Protein AF-A0A924YFQ2-F1 (afdb_monomer_lite)

Structure (mmCIF, N/CA/C/O backbone):
data_AF-A0A924YFQ2-F1
#
_entry.id   AF-A0A924YFQ2-F1
#
loop_
_atom_site.group_PDB
_atom_site.id
_atom_site.type_symbol
_atom_site.label_atom_id
_atom_site.label_alt_id
_atom_site.label_comp_id
_atom_site.label_asym_id
_atom_site.label_entity_id
_atom_site.label_seq_id
_atom_site.pdbx_PDB_ins_code
_atom_site.Cartn_x
_atom_site.Cartn_y
_atom_site.Cartn_z
_atom_site.occupancy
_atom_site.B_iso_or_equiv
_atom_site.auth_seq_id
_atom_site.auth_comp_id
_atom_site.auth_asym_id
_atom_site.auth_atom_id
_atom_site.pdbx_PDB_model_num
ATOM 1 N N . MET A 1 1 ? -7.529 -10.232 -2.722 1.00 77.75 1 MET A N 1
ATOM 2 C CA . MET A 1 1 ? -6.867 -8.918 -2.543 1.00 77.75 1 MET A CA 1
ATOM 3 C C . MET A 1 1 ? -5.359 -9.037 -2.703 1.00 77.75 1 MET A C 1
ATOM 5 O O . MET A 1 1 ? -4.771 -8.201 -3.375 1.00 77.75 1 MET A O 1
ATOM 9 N N . HIS A 1 2 ? -4.767 -10.127 -2.193 1.00 85.25 2 HIS A N 1
ATOM 10 C CA . HIS A 1 2 ? -3.358 -10.496 -2.379 1.00 85.25 2 HIS A CA 1
ATOM 11 C C . HIS A 1 2 ? -2.828 -10.272 -3.808 1.00 85.25 2 HIS A C 1
ATOM 13 O O . HIS A 1 2 ? -1.961 -9.425 -3.994 1.00 85.25 2 HIS A O 1
ATOM 19 N N . GLU A 1 3 ? -3.391 -10.956 -4.812 1.00 87.12 3 GLU A N 1
ATOM 20 C CA . GLU A 1 3 ? -2.897 -10.903 -6.203 1.00 87.12 3 GLU A CA 1
ATOM 21 C C . GLU A 1 3 ? -2.908 -9.494 -6.807 1.00 87.12 3 GLU A C 1
ATOM 23 O O . GLU A 1 3 ? -1.973 -9.098 -7.499 1.00 87.12 3 GLU A O 1
ATOM 28 N N . LEU A 1 4 ? -3.937 -8.696 -6.509 1.00 89.38 4 LEU A N 1
ATOM 29 C CA . LEU A 1 4 ? -4.034 -7.320 -6.996 1.00 89.38 4 LEU A CA 1
ATOM 30 C C . LEU A 1 4 ? -2.928 -6.442 -6.406 1.00 89.38 4 LEU A C 1
ATOM 32 O O . LEU A 1 4 ? -2.260 -5.704 -7.129 1.00 89.38 4 LEU A O 1
ATOM 36 N N . ILE A 1 5 ? -2.703 -6.542 -5.095 1.00 91.75 5 ILE A N 1
ATOM 37 C CA . ILE A 1 5 ? -1.665 -5.754 -4.431 1.00 91.75 5 ILE A CA 1
ATOM 38 C C . ILE A 1 5 ? -0.266 -6.245 -4.821 1.00 91.75 5 ILE A C 1
ATOM 40 O O . ILE A 1 5 ? 0.597 -5.418 -5.112 1.00 91.75 5 ILE A O 1
ATOM 44 N N . SER A 1 6 ? -0.049 -7.559 -4.933 1.00 90.75 6 SER A N 1
ATOM 45 C CA . SER A 1 6 ? 1.186 -8.139 -5.490 1.00 90.75 6 SER A CA 1
ATOM 46 C C . SER A 1 6 ? 1.448 -7.628 -6.914 1.00 90.75 6 SER A C 1
ATOM 48 O O . SER A 1 6 ? 2.559 -7.189 -7.211 1.00 90.75 6 SER A O 1
ATOM 50 N N . THR A 1 7 ? 0.416 -7.535 -7.759 1.00 93.19 7 THR A N 1
ATOM 51 C CA . THR A 1 7 ? 0.525 -6.955 -9.108 1.00 93.19 7 THR A CA 1
ATOM 52 C C . THR A 1 7 ? 0.976 -5.494 -9.072 1.00 93.19 7 THR A C 1
ATOM 54 O O . THR A 1 7 ? 1.842 -5.102 -9.849 1.00 93.19 7 THR A O 1
ATOM 57 N N . ILE A 1 8 ? 0.444 -4.669 -8.164 1.00 93.38 8 ILE A N 1
ATOM 58 C CA . ILE A 1 8 ? 0.886 -3.271 -8.016 1.00 93.38 8 ILE A CA 1
ATOM 59 C C . ILE A 1 8 ? 2.343 -3.211 -7.526 1.00 93.38 8 ILE A C 1
ATOM 61 O O . ILE A 1 8 ? 3.148 -2.430 -8.043 1.00 93.38 8 ILE A O 1
ATOM 65 N N . LEU A 1 9 ? 2.712 -4.048 -6.553 1.00 94.81 9 LEU A N 1
ATOM 66 C CA . LEU A 1 9 ? 4.062 -4.083 -5.990 1.00 94.81 9 LEU A CA 1
ATOM 67 C C . LEU A 1 9 ? 5.110 -4.562 -7.002 1.00 94.81 9 LEU A C 1
ATOM 69 O O . LEU A 1 9 ? 6.207 -3.997 -7.025 1.00 94.81 9 LEU A O 1
ATOM 73 N N . SER A 1 10 ? 4.776 -5.522 -7.868 1.00 94.19 10 SER A N 1
ATOM 74 C CA . SER A 1 10 ? 5.687 -6.111 -8.859 1.00 94.19 10 SER A CA 1
ATOM 75 C C . SER A 1 10 ? 5.994 -5.183 -10.038 1.00 94.19 10 SER A C 1
ATOM 77 O O . SER A 1 10 ? 7.011 -5.356 -10.717 1.00 94.19 10 SER A O 1
ATOM 79 N N . GLN A 1 11 ? 5.200 -4.124 -10.249 1.00 94.06 11 GLN A N 1
ATOM 80 C CA . GLN A 1 11 ? 5.475 -3.126 -11.286 1.00 94.06 11 GLN A CA 1
ATOM 81 C C . GLN A 1 11 ? 6.898 -2.575 -11.140 1.00 94.06 11 GLN A C 1
ATOM 83 O O . GLN A 1 11 ? 7.261 -1.972 -10.120 1.00 94.06 11 GLN A O 1
ATOM 88 N N . ARG A 1 12 ? 7.722 -2.808 -12.170 1.00 94.56 12 ARG A N 1
ATOM 89 C CA . ARG A 1 12 ? 9.144 -2.426 -12.224 1.00 94.56 12 ARG A CA 1
ATOM 90 C C . ARG A 1 12 ? 9.957 -2.883 -11.004 1.00 94.56 12 ARG A C 1
ATOM 92 O O . ARG A 1 12 ? 10.929 -2.225 -10.655 1.00 94.56 12 ARG A O 1
ATOM 99 N N . THR A 1 13 ? 9.573 -3.970 -10.340 1.00 94.25 13 THR A N 1
ATOM 100 C CA . THR A 1 13 ? 10.208 -4.472 -9.112 1.00 94.25 13 THR A CA 1
ATOM 101 C C . THR A 1 13 ? 10.520 -5.954 -9.286 1.00 94.25 13 THR A C 1
ATOM 103 O O . THR A 1 13 ? 9.716 -6.699 -9.829 1.00 94.25 13 THR A O 1
ATOM 106 N N . ASN A 1 14 ? 11.703 -6.402 -8.858 1.00 96.25 14 ASN A N 1
ATOM 107 C CA . ASN A 1 14 ? 12.034 -7.827 -8.924 1.00 96.25 14 ASN A CA 1
ATOM 108 C C . ASN A 1 14 ? 11.277 -8.625 -7.847 1.00 96.25 14 ASN A C 1
ATOM 110 O O . ASN A 1 14 ? 10.926 -8.088 -6.797 1.00 96.25 14 ASN A O 1
ATOM 114 N N . HIS A 1 15 ? 11.108 -9.926 -8.076 1.00 94.81 15 HIS A N 1
ATOM 115 C CA . HIS A 1 15 ? 10.308 -10.792 -7.207 1.00 94.81 15 HIS A CA 1
ATOM 116 C C . HIS A 1 15 ? 10.780 -10.825 -5.740 1.00 94.81 15 HIS A C 1
ATOM 118 O O . HIS A 1 15 ? 9.967 -10.844 -4.816 1.00 94.81 15 HIS A O 1
ATOM 124 N N . ARG A 1 16 ? 12.099 -10.775 -5.495 1.00 97.19 16 ARG A N 1
ATOM 125 C CA . ARG A 1 16 ? 12.654 -10.759 -4.129 1.00 97.19 16 ARG A CA 1
ATOM 126 C C . ARG A 1 16 ? 12.209 -9.512 -3.365 1.00 97.19 16 ARG A C 1
ATOM 128 O O . ARG A 1 16 ? 11.836 -9.600 -2.197 1.00 97.19 16 ARG A O 1
ATOM 135 N N . ASN A 1 17 ? 12.259 -8.362 -4.027 1.00 97.31 17 ASN A N 1
ATOM 136 C CA . ASN A 1 17 ? 11.879 -7.076 -3.460 1.00 97.31 17 ASN A CA 1
ATOM 137 C C . ASN A 1 17 ? 10.363 -6.944 -3.297 1.00 97.31 17 ASN A C 1
ATOM 139 O O . ASN A 1 17 ? 9.905 -6.459 -2.268 1.00 97.31 17 ASN A O 1
ATOM 143 N N . GLU A 1 18 ? 9.596 -7.419 -4.274 1.00 95.88 18 GLU A N 1
ATOM 144 C CA . GLU A 1 18 ? 8.137 -7.509 -4.201 1.00 95.88 18 GLU A CA 1
ATOM 145 C C . GLU A 1 18 ? 7.700 -8.344 -2.988 1.00 95.88 18 GLU A C 1
ATOM 147 O O . GLU A 1 18 ? 6.971 -7.852 -2.129 1.00 95.88 18 GLU A O 1
ATOM 152 N N . SER A 1 19 ? 8.232 -9.563 -2.858 1.00 96.38 19 SER A N 1
ATOM 153 C CA . SER A 1 19 ? 7.944 -10.462 -1.734 1.00 96.38 19 SER A CA 1
ATOM 154 C C . SER A 1 19 ? 8.307 -9.836 -0.385 1.00 96.38 19 SER A C 1
ATOM 156 O O . SER A 1 19 ? 7.620 -10.038 0.615 1.00 96.38 19 SER A O 1
ATOM 158 N N . ALA A 1 20 ? 9.406 -9.077 -0.332 1.00 97.75 20 ALA A N 1
ATOM 159 C CA . ALA A 1 20 ? 9.812 -8.367 0.875 1.00 97.75 20 ALA A CA 1
ATOM 160 C C . ALA A 1 20 ? 8.874 -7.200 1.216 1.00 97.75 20 ALA A C 1
ATOM 162 O O . ALA A 1 20 ? 8.528 -7.043 2.385 1.00 97.75 20 ALA A O 1
ATOM 163 N N . ALA A 1 21 ? 8.455 -6.415 0.221 1.00 97.81 21 ALA A N 1
ATOM 164 C CA . ALA A 1 21 ? 7.505 -5.320 0.399 1.00 97.81 21 ALA A CA 1
ATOM 165 C C . ALA A 1 21 ? 6.138 -5.835 0.867 1.00 97.81 21 ALA A C 1
ATOM 167 O O . ALA A 1 21 ? 5.593 -5.314 1.838 1.00 97.81 21 ALA A O 1
ATOM 168 N N . TYR A 1 22 ? 5.624 -6.896 0.235 1.00 97.19 22 TYR A N 1
ATOM 169 C CA . TYR A 1 22 ? 4.346 -7.498 0.613 1.00 97.19 22 TYR A CA 1
ATOM 170 C C . TYR A 1 22 ? 4.364 -7.982 2.065 1.00 97.19 22 TYR A C 1
ATOM 172 O O . TYR A 1 22 ? 3.484 -7.634 2.849 1.00 97.19 22 TYR A O 1
ATOM 180 N N . ARG A 1 23 ? 5.399 -8.745 2.443 1.00 97.50 23 ARG A N 1
ATOM 181 C CA . ARG A 1 23 ? 5.530 -9.287 3.800 1.00 97.50 23 ARG A CA 1
ATOM 182 C C . ARG A 1 23 ? 5.564 -8.181 4.853 1.00 97.50 23 ARG A C 1
ATOM 184 O O . ARG A 1 23 ? 4.795 -8.245 5.800 1.00 97.50 23 ARG A O 1
ATOM 191 N N . ARG A 1 24 ? 6.399 -7.154 4.656 1.00 98.25 24 ARG A N 1
ATOM 192 C CA . ARG A 1 24 ? 6.517 -6.018 5.587 1.00 98.25 24 ARG A CA 1
ATOM 193 C C . ARG A 1 24 ? 5.204 -5.261 5.750 1.00 98.25 24 ARG A C 1
ATOM 195 O O . ARG A 1 24 ? 4.841 -4.910 6.864 1.00 98.25 24 ARG A O 1
ATOM 202 N N . MET A 1 25 ? 4.501 -5.011 4.646 1.00 98.12 25 MET A N 1
ATOM 203 C CA . MET A 1 25 ? 3.186 -4.371 4.668 1.00 98.12 25 MET A CA 1
ATOM 204 C C . MET A 1 25 ? 2.181 -5.210 5.464 1.00 98.12 25 MET A C 1
ATOM 206 O O . MET A 1 25 ? 1.498 -4.680 6.334 1.00 98.12 25 MET A O 1
ATOM 210 N N . TRP A 1 26 ? 2.110 -6.516 5.197 1.00 96.19 26 TRP A N 1
ATOM 211 C CA . TRP A 1 26 ? 1.150 -7.398 5.859 1.00 96.19 26 TRP A CA 1
ATOM 212 C C . TRP A 1 26 ? 1.447 -7.584 7.352 1.00 96.19 26 TRP A C 1
ATOM 214 O O . TRP A 1 26 ? 0.534 -7.507 8.165 1.00 96.19 26 TRP A O 1
ATOM 224 N N . GLU A 1 27 ? 2.720 -7.752 7.719 1.00 97.25 27 GLU A N 1
ATOM 225 C CA . GLU A 1 27 ? 3.166 -7.832 9.118 1.00 97.25 27 GLU A CA 1
ATOM 226 C C . GLU A 1 27 ? 2.884 -6.541 9.899 1.00 97.25 27 GLU A C 1
ATOM 228 O O . GLU A 1 27 ? 2.634 -6.605 11.097 1.00 97.25 27 GLU A O 1
ATOM 233 N N . ARG A 1 28 ? 2.934 -5.370 9.247 1.00 98.12 28 ARG A N 1
ATOM 234 C CA . ARG A 1 28 ? 2.746 -4.078 9.922 1.00 98.12 28 ARG A CA 1
ATOM 235 C C . ARG A 1 28 ?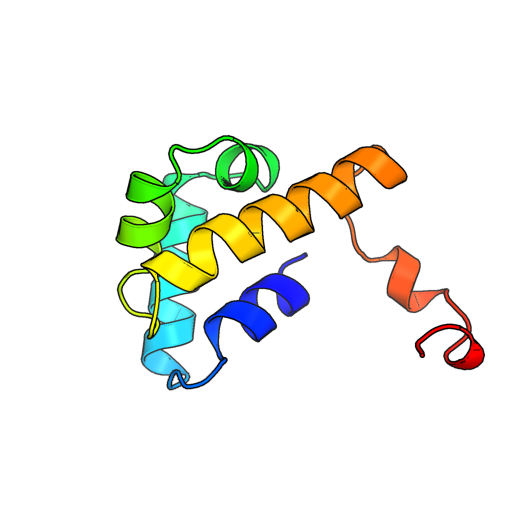 1.280 -3.701 10.122 1.00 98.12 28 ARG A C 1
ATOM 237 O O . ARG A 1 28 ? 0.958 -3.091 11.134 1.00 98.12 28 ARG A O 1
ATOM 244 N N . PHE A 1 29 ? 0.422 -3.992 9.147 1.00 96.81 29 PHE A N 1
ATOM 245 C CA . PHE A 1 29 ? -0.945 -3.457 9.122 1.00 96.81 29 PHE A CA 1
ATOM 246 C C . PHE A 1 29 ? -2.038 -4.511 9.338 1.00 96.81 29 PHE A C 1
ATOM 248 O O . PHE A 1 29 ? -3.188 -4.139 9.562 1.00 96.81 29 PHE A O 1
ATOM 255 N N . GLU A 1 30 ? -1.688 -5.801 9.271 1.00 93.50 30 GLU A N 1
ATOM 256 C CA . GLU A 1 30 ? -2.476 -6.977 9.695 1.00 93.50 30 GLU A CA 1
ATOM 257 C C . GLU A 1 30 ? -3.877 -7.158 9.063 1.00 93.50 30 GLU A C 1
ATOM 259 O O . GLU A 1 30 ? -4.549 -8.159 9.307 1.00 93.50 30 GLU A O 1
ATOM 264 N N . SER A 1 31 ? -4.332 -6.223 8.228 1.00 93.00 31 SER A N 1
ATOM 265 C CA . SER A 1 31 ? -5.641 -6.213 7.571 1.00 93.00 31 SER A CA 1
ATOM 266 C C . SER A 1 31 ? -5.634 -5.285 6.354 1.00 93.00 31 SER A C 1
ATOM 268 O O . SER A 1 31 ? -4.798 -4.385 6.241 1.00 93.00 31 SER A O 1
ATOM 270 N N . TRP A 1 32 ? -6.578 -5.473 5.430 1.00 93.12 32 TRP A N 1
ATOM 271 C CA . TRP A 1 32 ? -6.701 -4.592 4.262 1.00 93.12 32 TRP A CA 1
ATOM 272 C C . TRP A 1 32 ? -7.210 -3.202 4.644 1.00 93.12 32 TRP A C 1
ATOM 274 O O . TRP A 1 32 ? -6.761 -2.216 4.067 1.00 93.12 32 TRP A O 1
ATOM 284 N N . GLU A 1 33 ? -8.087 -3.112 5.641 1.00 92.81 33 GLU A N 1
ATOM 285 C CA . GLU A 1 33 ? -8.518 -1.860 6.257 1.00 92.81 33 GLU A CA 1
ATOM 286 C C . GLU A 1 33 ? -7.335 -1.149 6.914 1.00 92.81 33 GLU A C 1
ATOM 288 O O . GLU A 1 33 ? -7.140 0.038 6.681 1.00 92.81 33 GLU A O 1
ATOM 293 N N . GLY A 1 34 ? -6.476 -1.882 7.630 1.00 96.06 34 GLY A N 1
ATOM 294 C CA . GLY A 1 34 ? -5.242 -1.342 8.196 1.00 96.06 34 GLY A CA 1
ATOM 295 C C . GLY A 1 34 ? -4.314 -0.763 7.130 1.00 96.06 34 GLY A C 1
ATOM 296 O O . GLY A 1 34 ? -3.803 0.337 7.298 1.00 96.06 34 GLY A O 1
ATOM 297 N N . VAL A 1 35 ? -4.138 -1.446 5.993 1.00 96.56 35 VAL A N 1
ATOM 298 C CA . VAL A 1 35 ? -3.349 -0.916 4.864 1.00 96.56 35 VAL A CA 1
ATOM 299 C C . VAL A 1 35 ? -4.015 0.322 4.244 1.00 96.56 35 VAL A C 1
ATOM 301 O O . VAL A 1 35 ? -3.325 1.288 3.910 1.00 96.56 35 VAL A O 1
ATOM 304 N N . ARG A 1 36 ? -5.345 0.306 4.074 1.00 95.69 36 ARG A N 1
ATOM 305 C CA . ARG A 1 36 ? -6.126 1.422 3.512 1.00 95.69 36 ARG A CA 1
ATOM 306 C C . ARG A 1 36 ? -6.033 2.674 4.385 1.00 95.69 36 ARG A C 1
ATOM 308 O O . ARG A 1 36 ? -5.846 3.756 3.839 1.00 95.69 36 ARG A O 1
ATOM 315 N N . ASP A 1 37 ? -6.163 2.507 5.697 1.00 96.12 37 ASP A N 1
ATOM 316 C CA . ASP A 1 37 ? -6.307 3.601 6.664 1.00 96.12 37 ASP A CA 1
ATOM 317 C C . ASP A 1 37 ? -4.972 4.032 7.293 1.00 96.12 37 ASP A C 1
ATOM 319 O O . ASP A 1 37 ? -4.916 5.046 7.991 1.00 96.12 37 ASP A O 1
ATOM 323 N N . ALA A 1 38 ? -3.887 3.289 7.045 1.00 97.88 38 ALA A N 1
ATOM 324 C CA . ALA A 1 38 ? -2.546 3.658 7.484 1.00 97.88 38 ALA A CA 1
ATOM 325 C C . ALA A 1 38 ? -2.119 5.037 6.945 1.00 97.88 38 ALA A C 1
ATOM 327 O O . ALA A 1 38 ? -2.486 5.410 5.825 1.00 97.88 38 ALA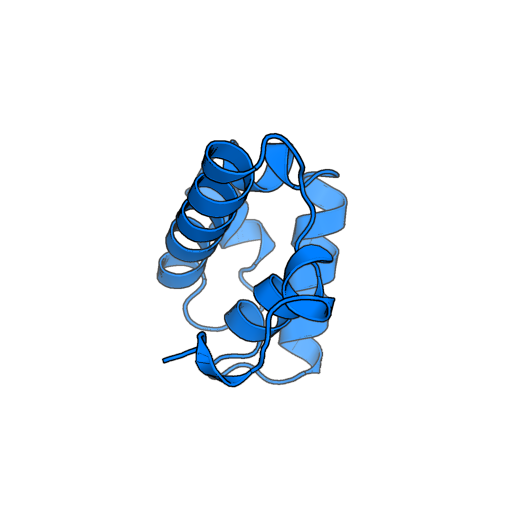 A O 1
ATOM 328 N N . PRO A 1 39 ? -1.261 5.778 7.671 1.00 98.50 39 PRO A N 1
ATOM 329 C CA . PRO A 1 39 ? -0.588 6.939 7.104 1.00 98.50 39 PRO A CA 1
ATOM 330 C C . PRO A 1 39 ? 0.156 6.554 5.818 1.00 98.50 39 PRO A C 1
ATOM 332 O O . PRO A 1 39 ? 0.886 5.559 5.786 1.00 98.50 39 PRO A O 1
ATOM 335 N N . VAL A 1 40 ? -0.026 7.335 4.750 1.00 98.00 40 VAL A N 1
ATOM 336 C CA . VAL A 1 40 ? 0.535 7.040 3.416 1.00 98.00 40 VAL A CA 1
ATOM 337 C C . VAL A 1 40 ? 2.052 6.873 3.490 1.00 98.00 40 VAL A C 1
ATOM 339 O O . VAL A 1 40 ? 2.618 5.999 2.835 1.00 98.00 40 VAL A O 1
ATOM 342 N N . GLU A 1 41 ? 2.709 7.696 4.304 1.00 98.25 41 GLU A N 1
ATOM 343 C CA . GLU A 1 41 ? 4.151 7.691 4.514 1.00 98.25 41 GLU A CA 1
ATOM 344 C C . GLU A 1 41 ? 4.619 6.397 5.189 1.00 98.25 41 GLU A C 1
ATOM 346 O O . GLU A 1 41 ? 5.631 5.825 4.787 1.00 98.25 41 GLU A O 1
ATOM 351 N N . GLU A 1 42 ? 3.860 5.889 6.164 1.00 98.50 42 GLU A N 1
ATOM 352 C CA . GLU A 1 42 ? 4.157 4.616 6.826 1.00 98.50 42 GLU A CA 1
ATOM 353 C C . GLU A 1 42 ? 3.939 3.426 5.892 1.00 98.50 42 GLU A C 1
ATOM 355 O O . GLU A 1 42 ? 4.721 2.471 5.900 1.00 98.50 42 GLU A O 1
ATOM 360 N N . LEU A 1 43 ? 2.902 3.480 5.052 1.00 98.50 43 LEU A N 1
ATOM 361 C CA . LEU A 1 43 ? 2.701 2.470 4.021 1.00 98.50 43 LEU A CA 1
ATOM 362 C C . LEU A 1 43 ? 3.856 2.491 3.016 1.00 98.50 43 LEU A C 1
ATOM 364 O O . LEU A 1 43 ? 4.421 1.436 2.728 1.00 98.50 43 LEU A O 1
ATOM 368 N N . ALA A 1 44 ? 4.244 3.672 2.525 1.00 98.44 44 ALA A N 1
ATOM 369 C CA . ALA A 1 44 ? 5.371 3.840 1.611 1.00 98.44 44 ALA A CA 1
ATOM 370 C C . ALA A 1 44 ? 6.681 3.312 2.216 1.00 98.44 44 ALA A C 1
ATOM 372 O O . ALA A 1 44 ? 7.439 2.631 1.528 1.00 98.44 44 ALA A O 1
ATOM 373 N N . GLU A 1 45 ? 6.922 3.547 3.508 1.00 98.50 45 GLU A N 1
ATOM 374 C CA . GLU A 1 45 ? 8.058 2.973 4.234 1.00 98.50 45 GLU A CA 1
ATOM 375 C C . GLU A 1 45 ? 7.997 1.436 4.263 1.00 98.50 45 GLU A C 1
ATOM 377 O O . GLU A 1 45 ? 8.980 0.759 3.942 1.00 98.50 45 GLU A O 1
ATOM 382 N N . ALA A 1 46 ? 6.837 0.860 4.594 1.00 98.31 46 ALA A N 1
ATOM 383 C CA . ALA A 1 46 ? 6.664 -0.590 4.656 1.00 98.31 46 ALA A CA 1
ATOM 384 C C . ALA A 1 46 ? 6.930 -1.261 3.296 1.00 98.31 46 ALA A C 1
ATOM 386 O O . ALA A 1 46 ? 7.594 -2.302 3.229 1.00 98.31 46 ALA A O 1
ATOM 387 N N . ILE A 1 47 ? 6.480 -0.632 2.204 1.00 98.25 47 ILE A N 1
ATOM 388 C CA . ILE A 1 47 ? 6.672 -1.126 0.835 1.00 98.25 47 ILE A CA 1
ATOM 389 C C . ILE A 1 47 ? 7.927 -0.575 0.143 1.00 98.25 47 ILE A C 1
ATOM 391 O O . ILE A 1 47 ? 8.112 -0.831 -1.050 1.00 98.25 47 ILE A O 1
ATOM 395 N N . ALA A 1 48 ? 8.822 0.107 0.866 1.00 98.25 48 ALA A N 1
ATOM 396 C CA . ALA A 1 48 ? 10.063 0.684 0.340 1.00 98.25 48 ALA A CA 1
ATOM 397 C C . ALA A 1 48 ? 10.996 -0.292 -0.410 1.00 98.25 48 ALA A C 1
ATOM 399 O O . ALA A 1 48 ? 11.744 0.164 -1.275 1.00 98.25 48 ALA A O 1
ATOM 400 N N . PRO A 1 49 ? 10.993 -1.623 -0.160 1.00 97.94 49 PRO A N 1
ATOM 401 C CA . PRO A 1 49 ? 11.720 -2.553 -1.025 1.00 97.94 49 PRO A CA 1
ATOM 402 C C . PRO A 1 49 ? 11.238 -2.542 -2.482 1.00 97.94 49 PRO A C 1
ATOM 404 O O . PRO A 1 49 ? 12.008 -2.894 -3.378 1.00 97.94 49 PRO A O 1
ATOM 407 N N . SER A 1 50 ? 9.978 -2.169 -2.723 1.00 95.69 50 SER A N 1
ATOM 408 C CA . SER A 1 50 ? 9.433 -1.998 -4.066 1.00 95.69 50 SER A CA 1
ATOM 409 C C . SER A 1 50 ? 9.857 -0.661 -4.674 1.00 95.69 50 SER A C 1
ATOM 411 O O . SER A 1 50 ? 9.987 0.344 -3.980 1.00 95.69 50 SER A O 1
ATOM 413 N N . ASN A 1 51 ? 10.056 -0.632 -5.992 1.00 95.31 51 ASN A N 1
ATOM 414 C CA . ASN A 1 51 ? 10.403 0.615 -6.673 1.00 95.31 51 ASN A CA 1
ATOM 415 C C . ASN A 1 51 ? 9.194 1.563 -6.704 1.00 95.31 51 ASN A C 1
ATOM 417 O O . ASN A 1 51 ? 8.080 1.104 -6.968 1.00 95.31 51 ASN A O 1
ATOM 421 N N . TYR A 1 52 ? 9.434 2.867 -6.522 1.00 96.62 52 TYR A N 1
ATOM 422 C CA . TYR A 1 52 ? 8.418 3.934 -6.519 1.00 96.62 52 TYR A CA 1
ATOM 423 C C . TYR A 1 52 ? 7.356 3.782 -5.416 1.00 96.62 52 TYR A C 1
ATOM 425 O O . TYR A 1 52 ? 6.155 3.940 -5.659 1.00 96.62 52 TYR A O 1
ATOM 433 N N . ALA A 1 53 ? 7.789 3.421 -4.208 1.00 96.44 53 ALA A N 1
ATOM 434 C CA . ALA A 1 53 ? 6.929 3.176 -3.053 1.00 96.44 53 ALA A CA 1
ATOM 435 C C . ALA A 1 53 ? 6.007 4.364 -2.722 1.00 96.44 53 ALA A C 1
ATOM 437 O O . ALA A 1 53 ? 4.820 4.175 -2.468 1.00 96.44 53 ALA A O 1
ATOM 438 N N . GLU A 1 54 ? 6.524 5.586 -2.827 1.00 97.31 54 GLU A N 1
ATOM 439 C CA . GLU A 1 54 ? 5.798 6.844 -2.628 1.00 97.31 54 GLU A CA 1
ATOM 440 C C . GLU A 1 54 ? 4.643 7.038 -3.619 1.00 97.31 54 GLU A C 1
ATOM 442 O O . GLU A 1 54 ? 3.621 7.634 -3.288 1.00 97.31 54 GLU A O 1
ATOM 447 N N . THR A 1 55 ? 4.774 6.492 -4.831 1.00 97.44 55 THR A N 1
ATOM 448 C CA . THR A 1 55 ? 3.703 6.512 -5.835 1.00 97.44 55 THR A CA 1
ATOM 449 C C . THR A 1 55 ? 2.743 5.337 -5.636 1.00 97.44 55 THR A C 1
ATOM 451 O O . THR A 1 55 ? 1.536 5.459 -5.852 1.00 97.44 55 THR A O 1
ATOM 454 N N . LYS A 1 56 ? 3.258 4.176 -5.221 1.00 96.81 56 LYS A N 1
ATOM 455 C CA . LYS A 1 56 ? 2.470 2.950 -5.049 1.00 96.81 56 LYS A CA 1
ATOM 456 C C . LYS A 1 56 ? 1.560 2.992 -3.829 1.00 96.81 56 LYS A C 1
ATOM 458 O O . LYS A 1 56 ? 0.415 2.571 -3.952 1.00 96.81 56 LYS A O 1
ATOM 463 N N . ALA A 1 57 ? 2.022 3.517 -2.697 1.00 98.00 57 ALA A N 1
ATOM 464 C CA . ALA A 1 57 ? 1.251 3.580 -1.455 1.00 98.00 57 ALA A CA 1
ATOM 465 C C . ALA A 1 57 ? -0.136 4.237 -1.627 1.00 98.00 57 ALA A C 1
ATOM 467 O O . ALA A 1 57 ? -1.139 3.563 -1.375 1.00 98.00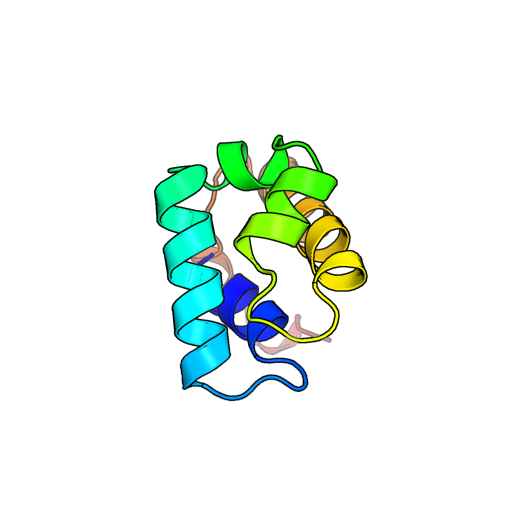 57 ALA A O 1
ATOM 468 N N . PRO A 1 58 ? -0.261 5.472 -2.157 1.00 97.50 58 PRO A N 1
ATOM 469 C CA . PRO A 1 58 ? -1.577 6.082 -2.349 1.00 97.50 58 PRO A CA 1
ATOM 470 C C . PRO A 1 58 ? -2.425 5.348 -3.400 1.00 97.50 58 PRO A C 1
ATOM 472 O O . PRO A 1 58 ? -3.650 5.339 -3.305 1.00 97.50 58 PRO A O 1
ATOM 475 N N . ASN A 1 59 ? -1.812 4.712 -4.404 1.00 96.38 59 ASN A N 1
ATOM 476 C CA . ASN A 1 59 ? -2.548 3.930 -5.403 1.00 96.38 59 ASN A CA 1
ATOM 477 C C . ASN A 1 59 ? -3.113 2.631 -4.819 1.00 96.38 59 ASN A C 1
ATOM 479 O O . ASN A 1 59 ? -4.246 2.266 -5.135 1.00 96.38 59 ASN A O 1
ATOM 483 N N . ILE A 1 60 ? -2.357 1.964 -3.944 1.00 95.88 60 ILE A N 1
ATOM 484 C CA . ILE A 1 60 ? -2.826 0.811 -3.173 1.00 95.88 60 ILE A CA 1
ATOM 485 C C . ILE A 1 60 ? -4.041 1.228 -2.346 1.00 95.88 60 ILE A C 1
ATOM 487 O O . ILE A 1 60 ? -5.103 0.637 -2.509 1.00 95.88 60 ILE A O 1
ATOM 491 N N . GLN A 1 61 ? -3.940 2.296 -1.551 1.00 96.81 61 GLN A N 1
ATOM 492 C CA . GLN A 1 61 ? -5.047 2.744 -0.699 1.00 96.81 61 GLN A CA 1
ATOM 493 C C . GLN A 1 61 ? -6.289 3.143 -1.494 1.00 96.81 61 GLN A C 1
ATOM 495 O O . GLN A 1 61 ? -7.388 2.732 -1.139 1.00 96.81 61 GLN A O 1
ATOM 500 N N . LYS A 1 62 ? -6.137 3.859 -2.617 1.00 94.62 62 LYS A N 1
ATOM 501 C CA . LYS A 1 62 ? -7.262 4.174 -3.519 1.00 94.62 62 LYS A CA 1
ATOM 502 C C . LYS A 1 62 ? -7.935 2.919 -4.067 1.00 94.62 62 LYS A C 1
ATOM 504 O O . LYS A 1 62 ? -9.156 2.873 -4.168 1.00 94.62 62 LYS A O 1
ATOM 509 N N . THR A 1 63 ? -7.141 1.917 -4.434 1.00 91.38 63 THR A N 1
ATOM 510 C CA . THR A 1 63 ? -7.648 0.643 -4.957 1.00 91.38 63 THR A CA 1
ATOM 511 C C . THR A 1 63 ? -8.417 -0.116 -3.878 1.00 91.38 63 THR A C 1
ATOM 513 O O . THR A 1 63 ? -9.535 -0.560 -4.123 1.00 91.38 63 THR A O 1
ATOM 516 N N . LEU A 1 64 ? -7.856 -0.204 -2.667 1.00 91.44 64 LEU A N 1
ATOM 517 C CA . LEU A 1 64 ? -8.516 -0.806 -1.508 1.00 91.44 64 LEU A CA 1
ATOM 518 C C . LEU A 1 64 ? -9.810 -0.062 -1.151 1.00 91.44 64 LEU A C 1
ATOM 520 O O . LEU A 1 64 ? -10.837 -0.701 -0.956 1.00 91.44 64 LEU A O 1
ATOM 524 N N . GLY A 1 65 ? -9.769 1.273 -1.117 1.00 90.62 65 GLY A N 1
ATOM 525 C CA . GLY A 1 65 ? -10.918 2.131 -0.831 1.00 90.62 65 GLY A CA 1
ATOM 526 C C . GLY A 1 65 ? -12.080 1.863 -1.777 1.00 90.62 65 GLY A C 1
ATOM 527 O O . GLY A 1 65 ? -13.156 1.513 -1.311 1.00 90.62 65 GLY A O 1
ATOM 528 N N . ARG A 1 66 ? -11.836 1.897 -3.094 1.00 87.75 66 ARG A N 1
ATOM 529 C CA . ARG A 1 66 ? -12.867 1.604 -4.105 1.00 87.75 66 ARG A CA 1
ATOM 530 C C . ARG A 1 66 ? -13.490 0.220 -3.926 1.00 87.75 66 ARG A C 1
ATOM 532 O O . ARG A 1 66 ? -14.707 0.098 -3.921 1.00 87.75 66 ARG A O 1
ATOM 539 N N . ILE A 1 67 ? -12.668 -0.813 -3.736 1.00 84.19 67 ILE A N 1
ATOM 540 C CA . ILE A 1 67 ? -13.162 -2.193 -3.600 1.00 84.19 67 ILE A CA 1
ATOM 541 C C . ILE A 1 67 ? -14.012 -2.354 -2.334 1.00 84.19 67 ILE A C 1
ATOM 543 O O . ILE A 1 67 ? -15.070 -2.977 -2.381 1.00 84.19 67 ILE A O 1
ATOM 547 N N . ILE A 1 68 ? -13.567 -1.783 -1.212 1.00 82.06 68 ILE A N 1
ATOM 548 C CA . ILE A 1 68 ? -14.271 -1.894 0.069 1.00 82.06 68 ILE A CA 1
ATOM 549 C C . ILE A 1 68 ? -15.564 -1.064 0.060 1.00 82.06 68 ILE A C 1
ATOM 551 O O . ILE A 1 68 ? -16.587 -1.540 0.547 1.00 82.06 68 ILE A O 1
ATOM 555 N N . GLU A 1 69 ? -15.546 0.144 -0.511 1.00 79.62 69 GLU A N 1
ATOM 556 C CA . GLU A 1 69 ? -16.724 1.018 -0.623 1.00 79.62 69 GLU A CA 1
ATOM 557 C C . GLU A 1 69 ? -17.809 0.426 -1.527 1.00 79.62 69 GLU A C 1
ATOM 559 O O . GLU A 1 69 ? -18.987 0.469 -1.179 1.00 79.62 69 GLU A O 1
ATOM 564 N N . GLU A 1 70 ? -17.431 -0.151 -2.669 1.00 71.50 70 GLU A N 1
ATOM 565 C CA . GLU A 1 70 ? -18.394 -0.701 -3.627 1.00 71.50 70 GLU A CA 1
ATOM 566 C C . GLU A 1 70 ? -19.040 -2.004 -3.143 1.00 71.50 70 GLU A C 1
ATOM 568 O O . GLU A 1 70 ? -20.133 -2.346 -3.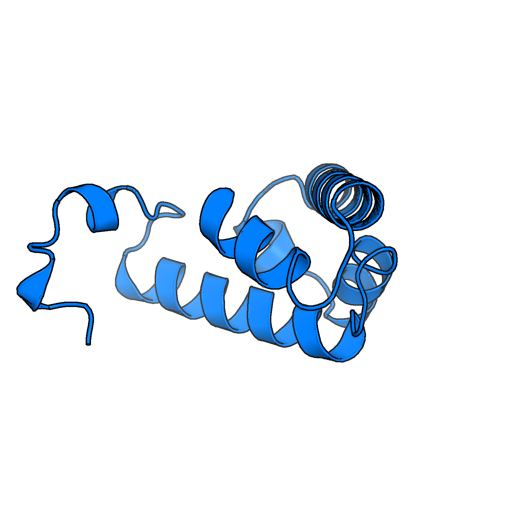599 1.00 71.50 70 GLU A O 1
ATOM 573 N N . ARG A 1 71 ? -18.371 -2.762 -2.260 1.00 64.38 71 ARG A N 1
ATOM 574 C CA . ARG A 1 71 ? -18.763 -4.155 -1.976 1.00 64.38 71 ARG A CA 1
ATOM 575 C C . ARG A 1 71 ? -18.983 -4.495 -0.507 1.00 64.38 71 ARG A C 1
ATOM 577 O O . ARG A 1 71 ? -19.538 -5.551 -0.234 1.00 64.38 71 ARG A O 1
ATOM 584 N N . GLY A 1 72 ? -18.574 -3.638 0.431 1.00 59.59 72 GLY A N 1
ATOM 585 C CA . GLY A 1 72 ? -18.722 -3.883 1.872 1.00 59.59 72 GLY A CA 1
ATOM 586 C C . GLY A 1 72 ? -17.868 -5.036 2.423 1.00 59.59 72 GLY A C 1
ATOM 587 O O . GLY A 1 72 ? -17.968 -5.346 3.607 1.00 59.59 72 GLY A O 1
ATOM 588 N N . GLU A 1 73 ? -17.020 -5.655 1.594 1.00 59.53 73 GLU A N 1
ATOM 589 C CA . GLU A 1 73 ? -16.165 -6.793 1.939 1.00 59.53 73 GLU A CA 1
ATOM 590 C C . GLU A 1 73 ? -14.752 -6.605 1.366 1.00 59.53 73 GLU A C 1
ATOM 592 O O . GLU A 1 73 ? -14.564 -6.111 0.253 1.00 59.53 73 GLU A O 1
ATOM 597 N N . THR A 1 74 ? -13.727 -7.056 2.093 1.00 59.25 74 THR A N 1
ATOM 598 C CA . THR A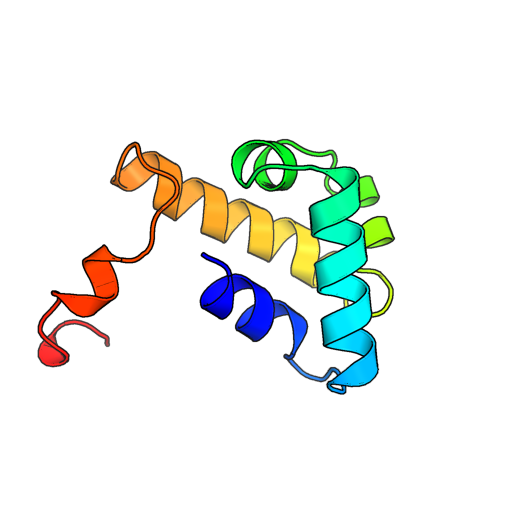 1 74 ? -12.317 -7.030 1.662 1.00 59.25 74 THR A CA 1
ATOM 599 C C . THR A 1 74 ? -11.954 -8.193 0.736 1.00 59.25 74 THR A C 1
ATOM 601 O O . THR A 1 74 ? -10.925 -8.858 0.891 1.00 59.25 74 THR A O 1
ATOM 604 N N . SER A 1 75 ? -12.793 -8.456 -0.267 1.00 60.88 75 SER A N 1
ATOM 605 C CA . SER A 1 75 ? -12.615 -9.574 -1.192 1.00 60.88 75 SER A CA 1
ATOM 606 C C . SER A 1 75 ? -12.717 -9.148 -2.657 1.00 60.88 75 SER A C 1
ATOM 608 O O . SER A 1 75 ? -13.567 -8.354 -3.041 1.00 60.88 75 SER A O 1
ATOM 610 N N . ILE A 1 76 ? -11.849 -9.731 -3.490 1.00 58.22 76 ILE A N 1
ATOM 611 C CA . ILE A 1 76 ? -11.931 -9.692 -4.967 1.00 58.22 76 ILE A CA 1
ATOM 612 C C . ILE A 1 76 ? -12.320 -11.063 -5.533 1.00 58.22 76 ILE A C 1
ATOM 614 O O . ILE A 1 76 ? -12.170 -11.298 -6.726 1.00 58.22 76 ILE A O 1
ATOM 618 N N . GLU A 1 77 ? -12.835 -11.977 -4.701 1.00 58.19 77 GLU A N 1
ATOM 619 C CA . GLU A 1 77 ? -13.348 -13.273 -5.175 1.00 58.19 77 GLU A CA 1
ATOM 620 C C . GLU A 1 77 ? -14.475 -13.094 -6.206 1.00 58.19 77 GLU A C 1
ATOM 622 O O . GLU A 1 77 ? -14.599 -13.913 -7.105 1.00 58.19 77 GLU A O 1
ATOM 627 N N . PHE A 1 78 ? -15.203 -11.972 -6.177 1.00 56.00 78 PHE A N 1
ATOM 628 C CA . PHE A 1 78 ? -16.225 -11.648 -7.178 1.00 56.00 78 PHE A CA 1
ATOM 629 C C . PHE A 1 78 ? -15.675 -11.523 -8.614 1.00 56.00 78 PHE A C 1
ATOM 631 O O . PHE A 1 78 ? -16.420 -11.730 -9.566 1.00 56.00 78 PHE A O 1
ATOM 638 N N . LEU A 1 79 ? -14.383 -11.202 -8.795 1.00 56.38 79 LEU A N 1
ATOM 639 C CA . LEU A 1 79 ? -13.753 -11.186 -10.124 1.00 56.38 79 LEU A CA 1
ATOM 640 C C . LEU A 1 79 ? -13.637 -12.594 -10.721 1.00 56.38 79 LEU A C 1
ATOM 642 O O . LEU A 1 79 ? -13.439 -12.719 -11.924 1.00 56.38 79 LEU A O 1
ATOM 646 N N . ARG A 1 80 ? -13.756 -13.651 -9.904 1.00 56.78 80 ARG A N 1
ATOM 647 C CA . ARG A 1 80 ? -13.807 -15.033 -10.394 1.00 56.78 80 ARG A CA 1
ATOM 648 C C . ARG A 1 80 ? -15.122 -15.336 -11.117 1.00 56.78 80 ARG A C 1
ATOM 650 O O . ARG A 1 80 ? -15.119 -16.169 -12.016 1.00 56.78 80 ARG A O 1
ATOM 657 N N . ASP A 1 81 ? -16.199 -14.646 -10.743 1.00 53.94 81 ASP A N 1
ATOM 658 C CA . ASP A 1 81 ? -17.557 -14.909 -11.231 1.00 53.94 81 ASP A CA 1
ATOM 659 C C . ASP A 1 81 ? -18.049 -13.863 -12.249 1.00 53.94 81 ASP A C 1
ATOM 661 O O . ASP A 1 81 ? -19.140 -14.005 -12.802 1.00 53.94 81 ASP A O 1
ATOM 665 N N . LEU A 1 82 ? -17.258 -12.817 -12.521 1.00 48.56 82 LEU A N 1
ATOM 666 C CA . LEU A 1 82 ? -17.538 -11.865 -13.596 1.00 48.56 82 LEU A CA 1
ATOM 667 C C . LEU A 1 82 ? -17.219 -12.500 -14.961 1.00 48.56 82 LEU A C 1
ATOM 669 O O . LEU A 1 82 ? -16.105 -12.999 -15.149 1.00 48.56 82 LEU A O 1
AT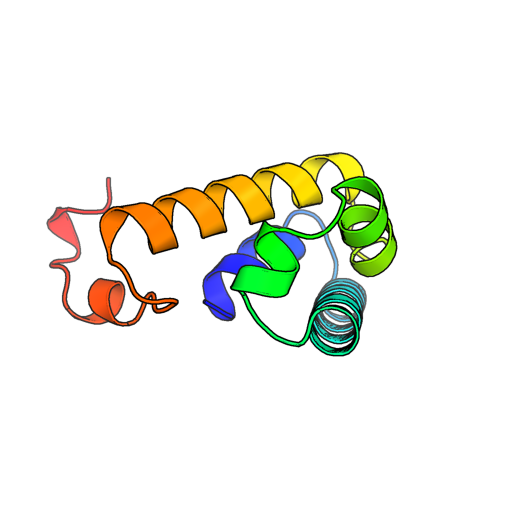OM 673 N N . PRO A 1 83 ? -18.155 -12.458 -15.929 1.00 48.22 83 PRO A N 1
ATOM 674 C CA . PRO A 1 83 ? -17.858 -12.776 -17.319 1.00 48.22 83 PRO A CA 1
ATOM 675 C C . PRO A 1 83 ? -16.675 -11.920 -17.797 1.00 48.22 83 PRO A C 1
ATOM 677 O O . PRO A 1 83 ? -16.641 -10.708 -17.570 1.00 48.22 83 PRO A O 1
ATOM 680 N N . ALA A 1 84 ? -15.678 -12.547 -18.428 1.00 54.69 84 ALA A N 1
ATOM 681 C CA . ALA A 1 84 ? -14.437 -11.889 -18.865 1.00 54.69 84 ALA A CA 1
ATOM 682 C C . ALA A 1 84 ? -14.673 -10.707 -19.835 1.00 54.69 84 ALA A C 1
ATOM 684 O O . ALA A 1 84 ? -13.790 -9.883 -20.064 1.00 54.69 84 ALA A O 1
ATOM 685 N N . ASP A 1 85 ? -15.873 -10.641 -20.392 1.00 52.44 85 ASP A N 1
ATOM 686 C CA . ASP A 1 85 ? -16.414 -9.685 -21.343 1.00 52.44 85 ASP A CA 1
ATOM 687 C C . ASP A 1 85 ? -16.748 -8.300 -20.750 1.00 52.44 85 ASP A C 1
ATOM 689 O O . ASP A 1 85 ? -16.895 -7.352 -21.518 1.00 52.44 85 ASP A O 1
ATOM 693 N N . GLU A 1 86 ? -16.762 -8.131 -19.421 1.00 48.78 86 GLU A N 1
ATOM 694 C CA . GLU A 1 86 ? -16.928 -6.816 -18.761 1.00 48.78 86 GLU A CA 1
ATOM 695 C C . GLU A 1 86 ? -15.605 -6.198 -18.250 1.00 48.78 86 GLU A C 1
ATOM 697 O O . GLU A 1 86 ? -15.599 -5.143 -17.618 1.00 48.78 86 GLU A O 1
ATOM 702 N N . GLY A 1 87 ? -14.462 -6.837 -18.526 1.00 46.44 87 GLY A N 1
ATOM 703 C CA . GLY A 1 87 ? -13.134 -6.426 -18.051 1.00 46.44 87 GLY A CA 1
ATOM 704 C C . GLY A 1 87 ? -12.335 -5.498 -18.980 1.00 46.44 87 GLY A C 1
ATOM 705 O O . GLY A 1 87 ? -11.116 -5.676 -19.064 1.00 46.44 87 GLY A O 1
ATOM 706 N N . LEU A 1 88 ? -12.976 -4.554 -19.687 1.00 39.19 88 LEU A N 1
ATOM 707 C CA . LEU A 1 88 ? -12.318 -3.548 -20.549 1.00 39.19 88 LEU A CA 1
ATOM 708 C C . LEU A 1 88 ? -12.804 -2.119 -20.287 1.00 39.19 88 LEU A C 1
ATOM 710 O O . LEU A 1 88 ? -14.029 -1.885 -20.362 1.00 39.19 88 LEU A O 1
#

Secondary structure (DSSP, 8-state):
-HHHHHHHHHTT--HHHHHHHHHHHHHHH-SHHHHHHS-HHHHHHHTTTSTTHHHHHHHHHHHHHHHHHHHSSS--GGGGTS-GGG--

Sequence (88 aa):
MHELISTILSQRTNHRNESAAYRRMWERFESWEGVRDAPVEELAEAIAPSNYAETKAPNIQKTLGRIIEERGETSIEFLRDLPADEGL

pLDDT: mean 86.18, std 16.95, range [39.19, 98.5]

Radius of gyration: 13.11 Å; chains: 1; bounding box: 31×23×31 Å

Foldseek 3Di:
DVVVLLVLQPVVADPVLSVQLSVQLCVVQVDLVSLLPPDLVVNLVSSVSGPPSSVSSVVSNVVQCVVCVVPVDSDPVVVVVDDPVVVD